Protein AF-A0A378UDR9-F1 (afdb_monomer)

Foldseek 3Di:
DDPPPPPPDDDDDDDDDPVVVVVLCVVCVVVVHDSVVVVVVVVVVVCVVVDPDDDDD

Solvent-accessible surface area (backbone atoms only — not comparable to full-atom values): 3862 Å² total; per-residue (Å²): 136,84,80,80,77,76,72,78,86,76,91,84,90,78,90,72,60,69,68,58,51,51,51,51,48,51,54,25,54,79,68,77,40,60,60,70,57,53,52,52,50,48,51,50,53,52,47,60,77,71,44,99,59,88,87,86,130

Mean predicted aligned error: 8.22 Å

Secondary structure (DSSP, 8-state):
-----------------HHHHHHHHHHHHHTT--HHHHHHHHHHHHHHHH-SS----

InterPro domains:
  IPR002145 Ribbon-helix-helix protein, CopG [PF01402] (12-49)
  IPR010985 Ribbon-helix-helix [SSF47598] (6-50)
  IPR013321 Arc-type ribbon-helix-helix [G3DSA:1.10.1220.10] (2-51)

Structure (mmCIF, N/CA/C/O backbone):
data_AF-A0A378UDR9-F1
#
_entry.id   AF-A0A378UDR9-F1
#
loop_
_atom_site.group_PDB
_atom_site.id
_atom_site.type_symbol
_atom_site.label_atom_id
_atom_site.label_alt_id
_atom_site.label_comp_id
_atom_site.label_asym_id
_atom_site.label_entity_id
_atom_site.label_seq_id
_atom_site.pdbx_PDB_ins_code
_atom_site.Cartn_x
_atom_site.Cartn_y
_atom_site.Cartn_z
_atom_site.occupancy
_atom_site.B_iso_or_equiv
_atom_site.auth_seq_id
_atom_site.auth_comp_id
_atom_site.auth_asym_id
_atom_site.auth_atom_id
_atom_site.pdbx_PDB_model_num
ATOM 1 N N . MET A 1 1 ? 2.219 14.793 32.591 1.00 37.38 1 MET A N 1
ATOM 2 C CA . MET A 1 1 ? 2.610 13.405 32.269 1.00 37.38 1 MET A CA 1
ATOM 3 C C . MET A 1 1 ? 1.993 13.044 30.926 1.00 37.38 1 MET A C 1
ATOM 5 O O . MET A 1 1 ? 0.820 12.711 30.880 1.00 37.38 1 MET A O 1
ATOM 9 N N . THR A 1 2 ? 2.719 13.216 29.823 1.00 37.81 2 THR A N 1
ATOM 10 C CA . THR A 1 2 ? 2.236 12.839 28.487 1.00 37.81 2 THR A CA 1
ATOM 11 C C . THR A 1 2 ? 2.604 11.382 28.236 1.00 37.81 2 THR A C 1
ATOM 13 O O . THR A 1 2 ? 3.773 11.033 28.083 1.00 37.81 2 THR A O 1
ATOM 16 N N . THR A 1 3 ? 1.605 10.503 28.259 1.00 46.84 3 THR A N 1
ATOM 17 C CA . THR A 1 3 ? 1.755 9.100 27.879 1.00 46.84 3 THR A CA 1
ATOM 18 C C . THR A 1 3 ? 2.077 9.035 26.390 1.00 46.84 3 THR A C 1
ATOM 20 O O . THR A 1 3 ? 1.218 9.190 25.527 1.00 46.84 3 THR A O 1
ATOM 23 N N . ASN A 1 4 ? 3.354 8.832 26.081 1.00 56.47 4 ASN A N 1
ATOM 24 C CA . ASN A 1 4 ? 3.816 8.494 24.744 1.00 56.47 4 ASN A CA 1
ATOM 25 C C . ASN A 1 4 ? 3.324 7.069 24.440 1.00 56.47 4 ASN A C 1
ATOM 27 O O . 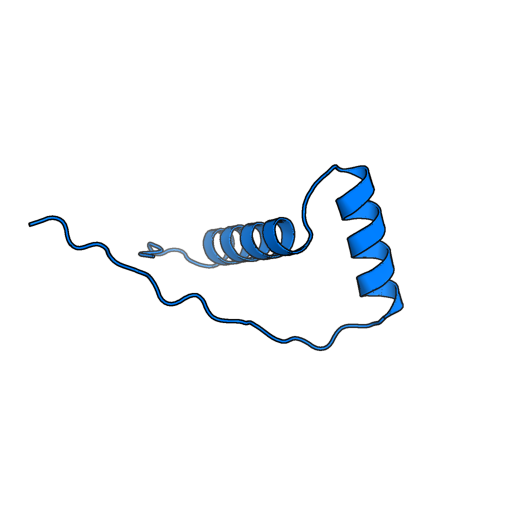ASN A 1 4 ? 4.002 6.086 24.741 1.00 56.47 4 ASN A O 1
ATOM 31 N N . ASN A 1 5 ? 2.087 6.950 23.950 1.00 59.41 5 ASN A N 1
ATOM 32 C CA . ASN A 1 5 ? 1.507 5.683 23.526 1.00 59.41 5 ASN A CA 1
ATOM 33 C C . ASN A 1 5 ? 2.202 5.251 22.229 1.00 59.41 5 ASN A C 1
ATOM 35 O O . ASN A 1 5 ? 1.705 5.485 21.131 1.00 59.41 5 ASN A O 1
ATOM 39 N N . ARG A 1 6 ? 3.389 4.648 2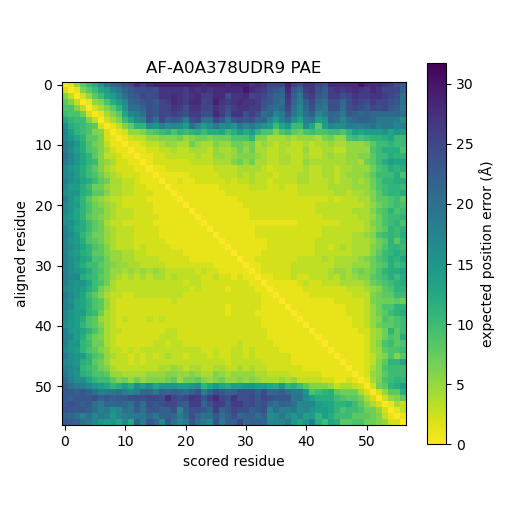2.358 1.00 56.12 6 ARG A N 1
ATOM 40 C CA . ARG A 1 6 ? 4.042 3.886 21.290 1.00 56.12 6 ARG A CA 1
ATOM 41 C C . ARG A 1 6 ? 3.158 2.677 20.996 1.00 56.12 6 ARG A C 1
ATOM 43 O O . ARG A 1 6 ? 3.356 1.590 21.540 1.00 56.12 6 ARG A O 1
ATOM 50 N N . GLN A 1 7 ? 2.129 2.895 20.184 1.00 62.47 7 GLN A N 1
ATOM 51 C CA . GLN A 1 7 ? 1.319 1.824 19.640 1.00 62.47 7 GLN A CA 1
ATOM 52 C C . GLN A 1 7 ? 2.276 0.881 18.912 1.00 62.47 7 GLN A C 1
ATOM 54 O O . GLN A 1 7 ? 3.061 1.308 18.070 1.00 62.47 7 GLN A O 1
ATOM 59 N N . LYS A 1 8 ? 2.316 -0.381 19.346 1.00 71.44 8 LYS A N 1
ATOM 60 C CA . LYS A 1 8 ? 3.266 -1.359 18.815 1.00 71.44 8 LYS A CA 1
ATOM 61 C C . LYS A 1 8 ? 2.956 -1.571 17.337 1.00 71.44 8 LYS A C 1
ATOM 63 O O . LYS A 1 8 ? 1.936 -2.188 17.023 1.00 71.44 8 LYS A O 1
ATOM 68 N N . ASP A 1 9 ? 3.827 -1.084 16.460 1.00 77.94 9 ASP A N 1
ATOM 69 C CA . ASP A 1 9 ? 3.769 -1.406 15.039 1.00 77.94 9 ASP A CA 1
ATOM 70 C C . ASP A 1 9 ? 3.823 -2.931 14.873 1.00 77.94 9 ASP A C 1
ATOM 72 O O . ASP A 1 9 ? 4.643 -3.617 15.491 1.00 77.94 9 ASP A O 1
ATOM 76 N N . LYS A 1 10 ? 2.906 -3.481 14.073 1.00 84.81 10 LYS A N 1
ATOM 77 C CA . LYS A 1 10 ? 2.842 -4.913 13.760 1.00 84.81 10 LYS A CA 1
ATOM 78 C C . LYS A 1 10 ? 2.937 -5.114 12.256 1.00 84.81 10 LYS A C 1
ATOM 80 O O . LYS A 1 10 ? 2.272 -4.419 11.490 1.00 84.81 10 LYS A O 1
ATOM 85 N N . CYS A 1 11 ? 3.722 -6.104 11.842 1.00 87.25 11 CYS A N 1
ATOM 86 C CA . CYS A 1 11 ? 3.775 -6.541 10.453 1.00 87.25 11 CYS A CA 1
ATOM 87 C C . CYS A 1 11 ? 2.599 -7.475 10.150 1.00 87.25 11 CYS A C 1
ATOM 89 O O . CYS A 1 11 ? 2.315 -8.397 10.915 1.00 87.25 11 CYS A O 1
ATOM 91 N N . PHE A 1 12 ? 1.937 -7.247 9.018 1.00 86.12 12 PHE A N 1
ATOM 92 C CA . PHE A 1 12 ? 0.890 -8.114 8.490 1.00 86.12 12 PHE A CA 1
ATOM 93 C C . PHE A 1 12 ? 1.401 -8.776 7.211 1.00 86.12 12 PHE A C 1
ATOM 95 O O . PHE A 1 12 ? 1.555 -8.114 6.185 1.00 86.12 12 PHE A O 1
ATOM 102 N N . THR A 1 13 ? 1.705 -10.071 7.289 1.00 91.50 13 THR A N 1
ATOM 103 C CA . THR A 1 13 ? 2.208 -10.851 6.154 1.00 91.50 13 THR A CA 1
ATOM 104 C C . THR A 1 13 ? 1.047 -11.541 5.453 1.00 91.50 13 THR A C 1
ATOM 106 O O . THR A 1 13 ? 0.319 -12.314 6.073 1.00 91.50 13 THR A O 1
ATOM 109 N N . ILE A 1 14 ? 0.904 -11.298 4.152 1.00 90.31 14 ILE A N 1
ATOM 110 C CA . ILE A 1 14 ? -0.105 -11.934 3.302 1.00 90.31 14 ILE A CA 1
ATOM 111 C C . ILE A 1 14 ? 0.545 -12.560 2.078 1.00 90.31 14 ILE A C 1
ATOM 113 O O . ILE A 1 14 ? 1.519 -12.033 1.544 1.00 90.31 14 ILE A O 1
ATOM 117 N N . ARG A 1 15 ? -0.016 -13.683 1.626 1.00 95.69 15 ARG A N 1
ATOM 118 C CA . ARG A 1 15 ? 0.307 -14.252 0.318 1.00 95.69 15 ARG A CA 1
ATOM 119 C C . ARG A 1 15 ? -0.660 -13.684 -0.707 1.00 95.69 15 ARG A C 1
ATOM 121 O O . ARG A 1 15 ? -1.864 -13.663 -0.469 1.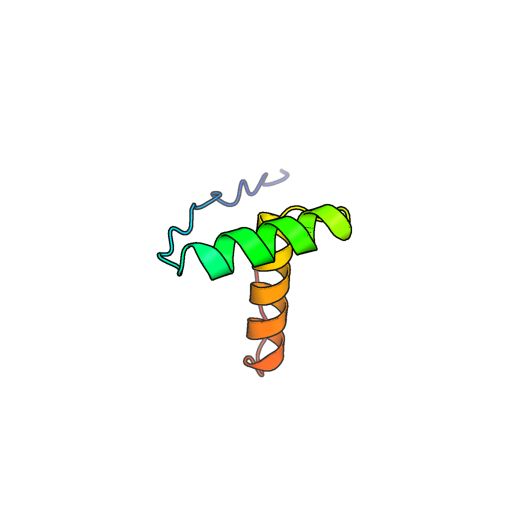00 95.69 15 ARG A O 1
ATOM 128 N N . VAL A 1 16 ? -0.112 -13.234 -1.822 1.00 94.94 16 VAL A N 1
ATOM 129 C CA . VAL A 1 16 ? -0.848 -12.696 -2.963 1.00 94.94 16 VAL A CA 1
ATOM 130 C C . VAL A 1 16 ? -0.239 -13.263 -4.234 1.00 94.94 16 VAL A C 1
ATOM 132 O O . VAL A 1 16 ? 0.905 -13.721 -4.225 1.00 94.94 16 VAL A O 1
ATOM 135 N N . ASP A 1 17 ? -1.011 -13.233 -5.309 1.00 97.81 17 ASP A N 1
ATOM 136 C CA . ASP A 1 17 ? -0.498 -13.532 -6.636 1.00 97.81 17 ASP A CA 1
ATOM 137 C C . ASP A 1 17 ? 0.641 -12.563 -7.021 1.00 97.81 17 ASP A C 1
ATOM 139 O O . ASP A 1 17 ? 0.622 -11.378 -6.663 1.00 97.81 17 ASP A O 1
ATOM 143 N N . ALA A 1 18 ? 1.656 -13.083 -7.714 1.00 97.00 18 ALA A N 1
ATOM 144 C CA . ALA A 1 18 ? 2.861 -12.326 -8.041 1.00 97.00 18 ALA A CA 1
ATOM 145 C C . ALA A 1 18 ? 2.591 -11.218 -9.071 1.00 97.00 18 ALA A C 1
ATOM 147 O O . ALA A 1 18 ? 3.092 -10.100 -8.913 1.00 97.00 18 ALA A O 1
ATOM 148 N N . ASP A 1 19 ? 1.767 -11.497 -10.082 1.00 97.69 19 ASP A N 1
ATOM 149 C CA . ASP A 1 19 ? 1.424 -10.528 -11.123 1.00 97.69 19 ASP A CA 1
ATOM 150 C C . ASP A 1 19 ? 0.502 -9.441 -10.572 1.00 97.69 19 ASP A C 1
ATOM 152 O O . ASP A 1 19 ? 0.662 -8.256 -10.891 1.00 97.69 19 ASP A O 1
ATOM 156 N N . LEU A 1 20 ? -0.397 -9.814 -9.658 1.00 96.69 20 LEU A N 1
ATOM 157 C CA . LEU A 1 20 ? -1.210 -8.859 -8.914 1.00 96.69 20 LEU A CA 1
ATOM 158 C C . LEU A 1 20 ? -0.343 -7.897 -8.091 1.00 96.69 20 LEU A C 1
ATOM 160 O O . LEU A 1 20 ? -0.534 -6.681 -8.168 1.00 96.69 20 LEU A O 1
ATOM 164 N N . LEU A 1 21 ? 0.624 -8.415 -7.322 1.00 95.88 21 LEU A N 1
ATOM 165 C CA . LEU A 1 21 ? 1.515 -7.579 -6.511 1.00 95.88 21 LEU A CA 1
ATOM 166 C C . LEU A 1 21 ? 2.343 -6.632 -7.382 1.00 95.88 21 LEU A C 1
ATOM 168 O O . LEU A 1 21 ? 2.445 -5.444 -7.069 1.00 95.88 21 LEU A O 1
ATOM 172 N N . LYS A 1 22 ? 2.900 -7.144 -8.483 1.00 97.62 22 LYS A N 1
ATOM 173 C CA . LYS A 1 22 ? 3.687 -6.354 -9.432 1.00 97.62 22 LYS A CA 1
ATOM 174 C C . LYS A 1 22 ? 2.857 -5.217 -10.021 1.00 97.62 22 LYS A C 1
ATOM 176 O O . LYS A 1 22 ? 3.284 -4.067 -9.987 1.00 97.62 22 LYS A O 1
ATOM 181 N N . THR A 1 23 ? 1.656 -5.523 -10.505 1.00 97.81 23 THR A N 1
ATOM 182 C CA . THR A 1 23 ? 0.749 -4.526 -11.089 1.00 97.81 23 THR A CA 1
ATOM 183 C C . THR A 1 23 ? 0.366 -3.465 -10.062 1.00 97.81 23 THR A C 1
ATOM 185 O O . THR A 1 23 ? 0.460 -2.271 -10.338 1.00 97.81 23 THR A O 1
ATOM 188 N N . PHE A 1 24 ? 0.021 -3.883 -8.841 1.00 96.75 24 PHE A N 1
ATOM 189 C CA . PHE A 1 24 ? -0.292 -2.967 -7.748 1.00 96.75 24 PHE A CA 1
ATOM 190 C C . PHE A 1 24 ? 0.872 -2.020 -7.428 1.00 96.75 24 PHE A C 1
ATOM 192 O O . PHE A 1 24 ? 0.658 -0.823 -7.250 1.00 96.75 24 PHE A O 1
ATOM 199 N N . GLN A 1 25 ? 2.106 -2.528 -7.376 1.00 96.50 25 GLN A N 1
ATOM 200 C CA . GLN A 1 25 ? 3.296 -1.714 -7.113 1.00 96.50 25 GLN A CA 1
ATOM 201 C C . GLN A 1 25 ? 3.607 -0.736 -8.251 1.00 96.50 25 GLN A C 1
ATOM 203 O O . GLN A 1 25 ? 3.961 0.409 -7.970 1.00 96.50 25 GLN A O 1
ATOM 208 N N . THR A 1 26 ? 3.446 -1.152 -9.511 1.00 97.62 26 THR A N 1
ATOM 209 C CA . THR A 1 26 ? 3.610 -0.270 -10.677 1.00 97.62 26 THR A CA 1
ATOM 210 C C . THR A 1 26 ? 2.641 0.902 -10.607 1.00 97.62 26 THR A C 1
ATOM 212 O O . THR A 1 26 ? 3.075 2.051 -10.603 1.00 97.62 26 THR A O 1
ATOM 215 N N . VAL A 1 27 ? 1.347 0.620 -10.439 1.00 97.56 27 VAL A N 1
ATOM 216 C CA . VAL A 1 27 ? 0.314 1.662 -10.354 1.00 97.56 27 VAL A CA 1
ATOM 217 C C . VAL A 1 27 ? 0.545 2.557 -9.135 1.00 97.56 27 VAL A C 1
ATOM 219 O O . VAL A 1 27 ? 0.443 3.777 -9.230 1.00 97.56 27 VAL A O 1
ATOM 222 N N . ALA A 1 28 ? 0.908 1.987 -7.983 1.00 97.06 28 ALA A N 1
ATOM 223 C CA . ALA A 1 28 ? 1.227 2.761 -6.785 1.00 97.06 28 ALA A CA 1
ATOM 224 C C . ALA A 1 28 ? 2.376 3.755 -7.034 1.00 97.06 28 ALA A C 1
ATOM 226 O O . ALA A 1 28 ? 2.278 4.919 -6.645 1.00 97.06 28 ALA A O 1
ATOM 227 N N . LYS A 1 29 ? 3.428 3.318 -7.737 1.00 95.50 29 LYS A N 1
ATOM 228 C CA . LYS A 1 29 ? 4.570 4.159 -8.113 1.00 95.50 29 LYS A CA 1
ATOM 229 C C . LYS A 1 29 ? 4.183 5.258 -9.103 1.00 95.50 29 LYS A C 1
ATOM 231 O O . LYS A 1 29 ? 4.608 6.391 -8.919 1.00 95.50 29 LYS A O 1
ATOM 236 N N . GLU A 1 30 ? 3.379 4.947 -10.117 1.00 97.00 30 GLU A N 1
ATOM 237 C CA . GLU A 1 30 ? 2.880 5.937 -11.088 1.00 97.00 30 GLU A CA 1
ATOM 238 C C . GLU A 1 30 ? 2.046 7.038 -10.422 1.00 97.00 30 GLU A C 1
ATOM 240 O O . GLU A 1 30 ? 2.052 8.180 -10.869 1.00 97.00 30 GLU A O 1
ATOM 245 N N . ASN A 1 31 ? 1.372 6.703 -9.320 1.00 95.50 31 ASN A N 1
ATOM 246 C CA . ASN A 1 31 ? 0.591 7.640 -8.517 1.00 95.50 31 ASN A CA 1
ATOM 247 C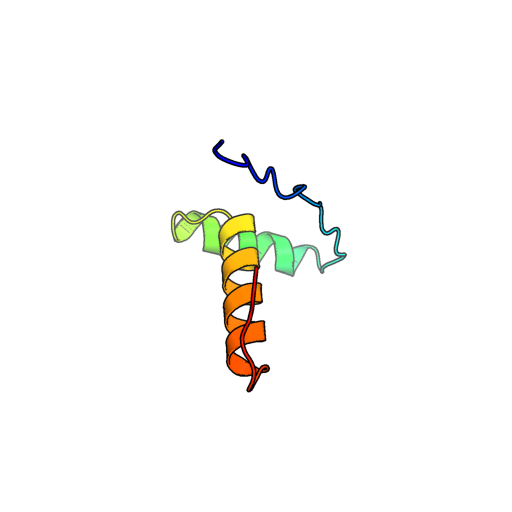 C . ASN A 1 31 ? 1.404 8.301 -7.383 1.00 95.50 31 ASN A C 1
ATOM 249 O O . ASN A 1 31 ? 0.815 8.981 -6.547 1.00 95.50 31 ASN A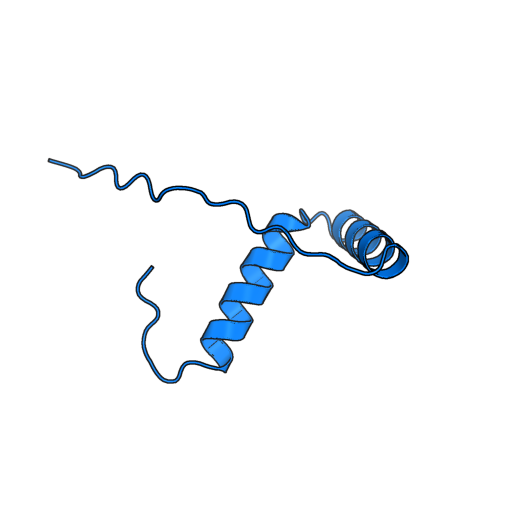 O 1
ATOM 253 N N . ASP A 1 32 ? 2.723 8.083 -7.316 1.00 95.38 32 ASP A N 1
ATOM 254 C CA . ASP A 1 32 ? 3.625 8.570 -6.257 1.00 95.38 32 ASP A CA 1
ATOM 255 C C . ASP A 1 32 ? 3.149 8.227 -4.830 1.00 95.38 32 ASP A C 1
ATOM 257 O O . ASP A 1 32 ? 3.180 9.020 -3.885 1.00 95.38 32 ASP A O 1
ATOM 261 N N . ARG A 1 33 ? 2.634 7.003 -4.663 1.00 94.50 33 ARG A N 1
ATOM 262 C CA . ARG A 1 33 ? 2.067 6.521 -3.401 1.00 94.50 33 ARG A CA 1
ATOM 263 C C . ARG A 1 33 ? 2.747 5.235 -2.932 1.00 94.50 33 ARG A C 1
ATOM 265 O O . ARG A 1 33 ? 2.737 4.238 -3.648 1.00 94.50 33 ARG A O 1
ATOM 272 N N . PRO A 1 34 ? 3.248 5.168 -1.683 1.00 94.62 34 PRO A N 1
ATOM 273 C CA . PRO A 1 34 ? 3.776 3.922 -1.137 1.00 94.62 34 PRO A CA 1
ATOM 274 C C . PRO A 1 34 ? 2.690 2.844 -1.006 1.00 94.62 34 PRO A C 1
ATOM 276 O O . PRO A 1 34 ? 1.647 3.076 -0.387 1.00 94.62 34 PRO A O 1
ATOM 279 N N . SER A 1 35 ? 2.970 1.628 -1.483 1.00 93.00 35 SER A N 1
ATOM 280 C CA . SER A 1 35 ? 2.062 0.471 -1.399 1.00 93.00 35 SER A CA 1
ATOM 281 C C . SER A 1 35 ? 1.511 0.230 0.012 1.00 93.00 35 SER A C 1
ATOM 283 O O . SER A 1 35 ? 0.318 -0.004 0.187 1.00 93.00 35 SER A O 1
ATOM 285 N N . ALA A 1 36 ? 2.349 0.349 1.046 1.00 91.62 36 ALA A N 1
ATOM 286 C CA . ALA A 1 36 ? 1.918 0.162 2.431 1.00 91.62 36 ALA A CA 1
ATOM 287 C C . ALA A 1 36 ? 0.915 1.234 2.897 1.00 91.62 36 ALA A C 1
ATOM 289 O O . ALA A 1 36 ? 0.033 0.940 3.702 1.00 91.62 36 ALA A O 1
ATOM 290 N N . GLN A 1 37 ? 1.022 2.468 2.391 1.00 93.00 37 GLN A N 1
ATOM 291 C CA . GLN A 1 37 ? 0.053 3.522 2.689 1.00 93.00 37 GLN A CA 1
ATOM 292 C C . GLN A 1 37 ? -1.296 3.204 2.038 1.00 93.00 37 GLN A C 1
ATOM 294 O O . GLN A 1 37 ? -2.318 3.309 2.704 1.00 93.00 37 GLN A O 1
ATOM 299 N N . LEU A 1 38 ? -1.290 2.750 0.780 1.00 95.19 38 LEU A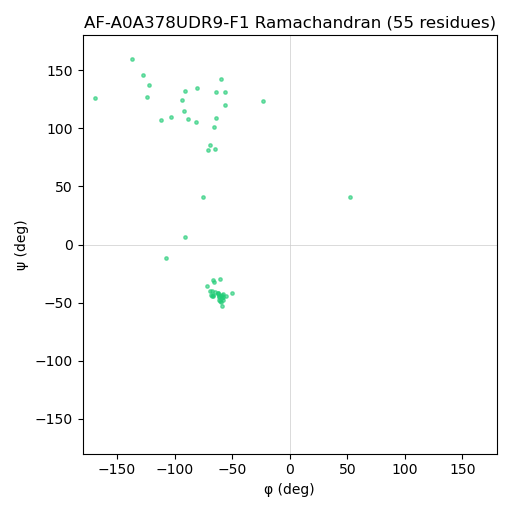 N 1
ATOM 300 C CA . LEU A 1 38 ? -2.503 2.341 0.067 1.00 95.19 38 LEU A CA 1
ATOM 301 C C . LEU A 1 38 ? -3.229 1.198 0.784 1.00 95.19 38 LEU A C 1
ATOM 303 O O . LEU A 1 38 ? -4.437 1.278 0.982 1.00 95.19 38 LEU A O 1
ATOM 307 N N . ILE A 1 39 ? -2.500 0.175 1.243 1.00 94.19 39 ILE A N 1
ATOM 308 C CA . ILE A 1 39 ? -3.088 -0.926 2.021 1.00 94.19 39 ILE A CA 1
ATOM 309 C C . ILE A 1 39 ? -3.677 -0.421 3.341 1.00 94.19 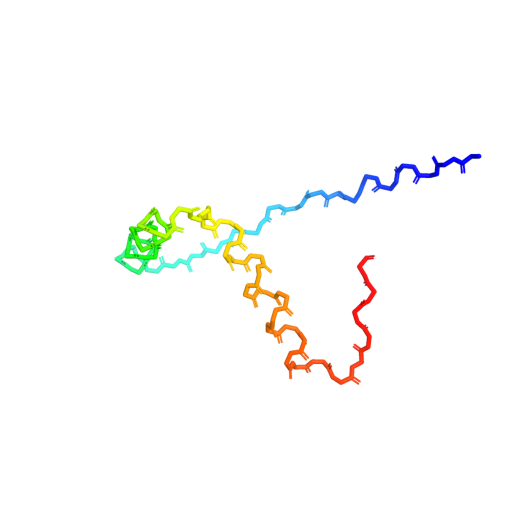39 ILE A C 1
ATOM 311 O O . ILE A 1 39 ? -4.789 -0.802 3.701 1.00 94.19 39 ILE A O 1
ATOM 315 N N . ARG A 1 40 ? -2.977 0.471 4.054 1.00 92.06 40 ARG A N 1
ATOM 316 C CA . ARG A 1 40 ? -3.496 1.066 5.296 1.00 92.06 40 ARG A CA 1
ATOM 317 C C . ARG A 1 40 ? -4.763 1.887 5.053 1.00 92.06 40 ARG A C 1
ATOM 319 O O . ARG A 1 40 ? -5.703 1.788 5.837 1.00 92.06 40 ARG A O 1
ATOM 326 N N . ASP A 1 41 ? -4.815 2.662 3.976 1.00 93.44 41 ASP A N 1
ATOM 327 C CA . ASP A 1 41 ? -6.005 3.435 3.612 1.00 93.44 41 ASP A CA 1
ATOM 328 C C . ASP A 1 41 ? -7.162 2.514 3.227 1.00 93.44 41 ASP A C 1
ATOM 330 O O . ASP A 1 41 ? -8.270 2.685 3.729 1.00 93.44 41 ASP A O 1
ATOM 334 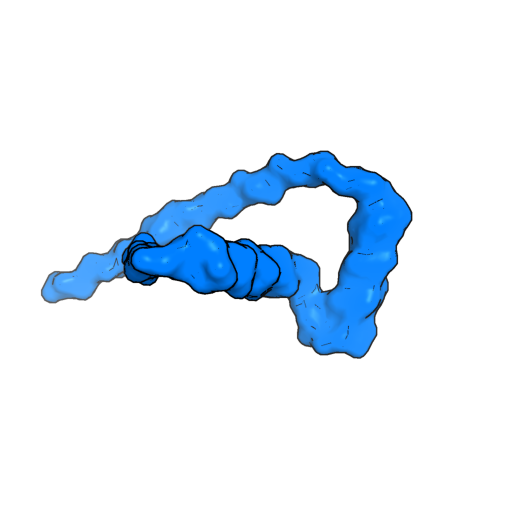N N . PHE A 1 42 ? -6.890 1.477 2.432 1.00 92.75 42 PHE A N 1
ATOM 335 C CA . PHE A 1 42 ? -7.876 0.461 2.085 1.00 92.75 42 PHE A CA 1
ATOM 336 C C . PHE A 1 42 ? -8.450 -0.220 3.330 1.00 92.75 42 PHE A C 1
ATOM 338 O O . PHE A 1 42 ? -9.665 -0.347 3.450 1.00 92.75 42 PHE A O 1
ATOM 345 N N . MET A 1 43 ? -7.605 -0.596 4.295 1.00 92.38 43 MET A N 1
ATOM 346 C CA . MET A 1 43 ? -8.055 -1.157 5.572 1.00 92.38 43 MET A CA 1
ATOM 347 C C . MET A 1 43 ? -8.971 -0.188 6.326 1.00 92.38 43 MET A C 1
ATOM 349 O O . MET A 1 43 ? -10.028 -0.598 6.803 1.00 92.38 43 MET A O 1
ATOM 353 N N . ARG A 1 44 ? -8.608 1.099 6.419 1.00 92.44 44 ARG A N 1
ATOM 354 C CA . ARG A 1 44 ? -9.444 2.111 7.087 1.00 92.44 44 ARG A CA 1
ATOM 355 C C . ARG A 1 44 ? -10.797 2.258 6.405 1.00 92.44 44 ARG A C 1
ATOM 357 O O . ARG A 1 44 ? -11.816 2.230 7.087 1.00 92.44 44 ARG A O 1
ATOM 364 N N . GLU A 1 45 ? -10.810 2.385 5.083 1.00 92.94 45 GLU A N 1
ATOM 365 C CA . GLU A 1 45 ? -12.039 2.526 4.300 1.00 92.94 45 GLU A CA 1
ATOM 366 C C . GLU A 1 45 ? -12.909 1.271 4.375 1.00 92.94 45 GLU A C 1
ATOM 368 O O . GLU A 1 45 ? -14.121 1.373 4.557 1.00 92.94 45 GLU A O 1
ATOM 373 N N . TYR A 1 46 ? -12.303 0.083 4.318 1.00 92.19 46 TYR A N 1
ATOM 374 C CA . TYR A 1 46 ? -13.009 -1.179 4.507 1.00 92.19 46 TYR A CA 1
ATOM 375 C C . TYR A 1 46 ? -13.697 -1.221 5.871 1.00 92.19 46 TYR A C 1
ATOM 377 O O . TYR A 1 46 ? -14.882 -1.535 5.951 1.00 92.19 46 TYR A O 1
ATOM 385 N N . ILE A 1 47 ? -12.999 -0.855 6.949 1.00 92.25 47 ILE A N 1
ATOM 386 C CA . ILE A 1 47 ? -13.611 -0.871 8.276 1.00 92.25 47 ILE A CA 1
ATOM 387 C C . ILE A 1 47 ? -14.703 0.201 8.388 1.00 92.25 47 ILE A C 1
ATOM 389 O O . ILE A 1 47 ? -15.781 -0.117 8.877 1.00 92.25 47 ILE A O 1
ATOM 393 N N . LYS A 1 48 ? -14.481 1.432 7.904 1.00 88.88 48 LYS A N 1
ATOM 394 C CA . LYS A 1 48 ? -15.506 2.496 7.912 1.00 88.88 48 LYS A CA 1
ATOM 395 C C . LYS A 1 48 ? -16.792 2.062 7.211 1.00 88.88 48 LYS A C 1
ATOM 397 O O . LYS A 1 48 ? -17.873 2.300 7.732 1.00 88.88 48 LYS A O 1
ATOM 402 N N . LYS A 1 49 ? -16.673 1.413 6.049 1.00 88.31 49 LYS A N 1
ATOM 403 C CA . LYS A 1 49 ? -17.826 0.933 5.275 1.00 88.31 49 LYS A CA 1
ATOM 404 C C . LYS A 1 49 ? -18.592 -0.187 5.981 1.00 88.31 49 LYS A C 1
ATOM 406 O O . LYS A 1 49 ? -19.793 -0.301 5.783 1.00 88.31 49 LYS A O 1
ATOM 411 N N . ASN A 1 50 ? -17.909 -1.009 6.780 1.00 87.56 50 ASN A N 1
ATOM 412 C CA . ASN A 1 50 ? -18.480 -2.233 7.351 1.00 87.56 50 ASN A CA 1
ATOM 413 C C . ASN A 1 50 ? -18.780 -2.153 8.857 1.00 87.56 50 ASN A C 1
ATOM 415 O O . ASN A 1 50 ? -19.459 -3.028 9.391 1.00 87.56 50 ASN A O 1
ATOM 419 N N . LYS A 1 51 ? -18.307 -1.124 9.566 1.00 77.56 51 LYS A N 1
ATOM 420 C CA . LYS A 1 51 ? -18.659 -0.878 10.969 1.00 77.56 51 LYS A CA 1
ATOM 421 C C . LYS A 1 51 ? -19.679 0.256 11.083 1.00 77.56 51 LYS A C 1
ATOM 423 O O . LYS A 1 51 ? -19.312 1.422 11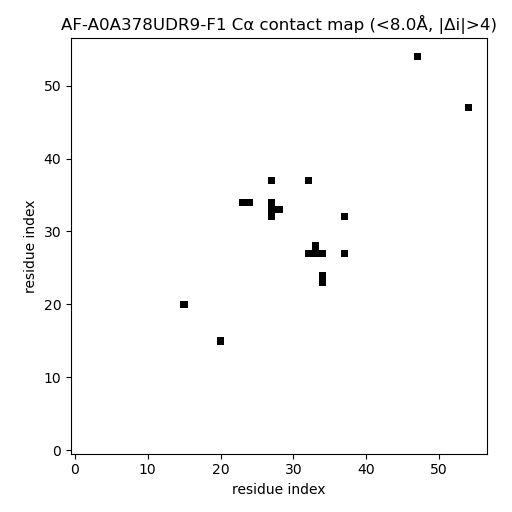.008 1.00 77.56 51 LYS A O 1
ATOM 428 N N . GLN A 1 52 ? -20.922 -0.074 11.441 1.00 59.56 52 GLN A N 1
ATOM 429 C CA . GLN A 1 52 ? -21.869 0.876 12.059 1.00 59.56 52 GLN A CA 1
ATOM 430 C C . GLN A 1 52 ? -21.534 1.151 13.547 1.00 59.56 52 GLN A C 1
ATOM 432 O O . GLN A 1 52 ? -22.419 1.197 14.393 1.00 59.56 52 GLN A O 1
ATOM 437 N N . GLY A 1 53 ? -20.259 1.298 13.915 1.00 54.09 53 GLY A N 1
ATOM 438 C CA . GLY A 1 53 ? -19.873 1.519 15.311 1.00 54.09 53 GLY A CA 1
ATOM 439 C C . GLY A 1 53 ? -18.409 1.910 15.450 1.00 54.09 53 GLY A C 1
ATOM 440 O O . GLY A 1 53 ? -17.537 1.215 14.932 1.00 54.09 53 GLY A O 1
ATOM 441 N N . GLU A 1 54 ? -18.172 3.038 16.121 1.00 52.22 54 GLU A N 1
ATOM 442 C CA . GLU A 1 54 ? -16.887 3.712 16.356 1.00 52.22 54 GLU A CA 1
ATOM 443 C C . GLU A 1 54 ? -15.631 2.824 16.275 1.00 52.22 54 GLU A C 1
ATOM 445 O O . GLU A 1 54 ? -15.434 1.861 17.021 1.00 52.22 54 GLU A O 1
ATOM 450 N N . LEU A 1 55 ? -14.707 3.223 15.402 1.00 58.62 55 LEU A N 1
ATOM 451 C CA . LEU A 1 55 ? -13.313 2.803 15.466 1.00 58.62 55 LEU A CA 1
ATOM 452 C C . LEU A 1 55 ? -12.579 3.668 16.495 1.00 58.62 55 LEU A C 1
ATOM 454 O O . LEU A 1 55 ? -12.261 4.821 16.214 1.00 58.62 55 LEU A O 1
ATOM 458 N N . LYS A 1 56 ? -12.277 3.098 17.664 1.00 54.28 56 LYS A N 1
ATOM 459 C CA . LYS A 1 56 ? -11.260 3.633 18.579 1.00 54.28 56 LYS A CA 1
ATOM 460 C C . LYS A 1 56 ? -9.928 2.958 18.234 1.00 54.28 56 LYS A C 1
ATOM 462 O O . LYS A 1 56 ? -9.842 1.733 18.321 1.00 54.28 56 LYS A O 1
ATOM 467 N N . PHE A 1 57 ? -8.958 3.740 17.760 1.00 60.16 57 PHE A N 1
ATOM 468 C CA . PHE A 1 57 ? -7.582 3.307 17.481 1.00 60.16 57 PHE A CA 1
ATOM 469 C C . PHE A 1 57 ? -6.659 3.728 18.622 1.00 60.16 57 PHE A C 1
ATOM 471 O O . PHE A 1 57 ? -6.867 4.848 19.140 1.00 60.16 57 PHE A O 1
#

Radius of gyration: 15.2 Å; Cα contacts (8 Å, |Δi|>4): 10; chains: 1; bounding box: 26×28×43 Å

Organism: Moraxella lacunata (NCBI:txid477)

Sequence (57 aa):
MTTNNRQKDKCFTIRVDADLLKTFQTVAKENDRPSAQLIRDFMREYIKKNKQGELKF

Nearest PDB structures (foldseek):
  1bdv-assembly1_B  TM=7.691E-01  e=9.239E-02  Lederbergvirus P22
  5x3t-assembly1_G  TM=7.307E-01  e=2.039E-01  Mycobacterium tuberculosis H37Rv

pLDDT: mean 83.57, std 17.49, range [37.38, 97.81]